Protein AF-A0A661FC65-F1 (afdb_monomer)

Nearest PDB structures (foldseek):
  5x06-assembly1_F  TM=7.942E-01  e=4.127E-02  Escherichia coli O157:H7

Foldseek 3Di:
DDDDDDDPDDPPPVLALVSDDCPPVPVVLVLLLQLLDPPHDPDDDDDDDPPPCPVSSVSNSVVSNVVVVHDDDDDDPVVD

pLDDT: mean 86.07, std 10.87, range [51.69, 96.12]

Secondary structure (DSSP, 8-state):
---PPPP---------STTS--TT-HHHHHHHHHHTSTT--S-------TTSSHHHHHHHHHHHHHHTT-------GGG-

Radius of gyration: 16.33 Å; Cα contacts (8 Å, |Δi|>4): 55; chains: 1; bounding box: 30×39×52 Å

Solvent-accessible surface area (backbone atoms only — not comparable to full-atom values): 5415 Å² total; per-residue (Å²): 133,88,81,83,75,87,73,90,79,75,87,80,70,70,43,38,70,87,69,48,87,53,80,93,42,50,69,59,55,54,49,45,55,42,40,41,42,99,85,30,69,96,78,85,89,87,83,76,64,92,87,68,46,66,69,42,54,54,44,13,34,44,54,52,21,42,76,70,76,42,93,74,84,87,82,64,76,94,80,112

Sequence (80 aa):
MNRQLPIQFEFYTDQTFDSFYVGPNVEVTETLKKFSAVNGENFIYLWGEKGSGKSHLLNSCCQWASSQNRDVRLLPMQQL

Structure (mmCIF, N/CA/C/O backbone):
data_AF-A0A661FC65-F1
#
_entry.id   AF-A0A661FC65-F1
#
loop_
_atom_site.group_PDB
_atom_site.id
_atom_site.type_symbol
_atom_site.label_atom_id
_atom_site.label_alt_id
_atom_site.label_comp_id
_atom_site.label_asym_id
_atom_site.label_entity_id
_atom_site.label_seq_id
_atom_site.pdbx_PDB_ins_code
_atom_site.Cartn_x
_atom_site.Cartn_y
_atom_site.Cartn_z
_atom_site.occupancy
_atom_site.B_iso_or_equiv
_atom_site.auth_seq_id
_atom_site.auth_comp_id
_atom_site.auth_asym_id
_atom_site.auth_atom_id
_atom_site.pdbx_PDB_model_num
ATOM 1 N N . MET A 1 1 ? 9.023 -28.772 37.867 1.00 51.69 1 MET A N 1
ATOM 2 C CA . MET A 1 1 ? 9.305 -27.436 37.296 1.00 51.69 1 MET A CA 1
ATOM 3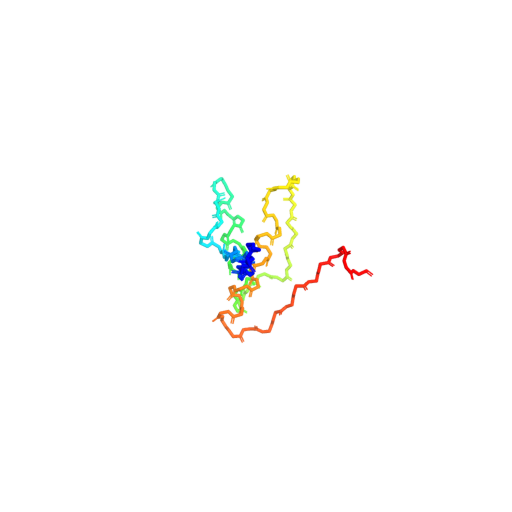 C C . MET A 1 1 ? 8.898 -27.473 35.835 1.00 51.69 1 MET A C 1
ATOM 5 O O . MET A 1 1 ? 9.473 -28.258 35.091 1.00 51.69 1 MET A O 1
ATOM 9 N N . ASN A 1 2 ? 7.881 -26.711 35.435 1.00 67.38 2 ASN A N 1
ATOM 10 C CA . ASN A 1 2 ? 7.433 -26.697 34.043 1.00 67.38 2 ASN A CA 1
ATOM 11 C C . ASN A 1 2 ? 8.365 -25.787 33.240 1.00 67.38 2 ASN A C 1
ATOM 13 O O . ASN A 1 2 ? 8.407 -24.580 33.465 1.00 67.38 2 ASN A O 1
ATOM 17 N N . ARG A 1 3 ? 9.155 -26.384 32.346 1.00 73.31 3 ARG A N 1
ATOM 18 C CA . ARG A 1 3 ? 10.059 -25.672 31.442 1.00 73.31 3 ARG A CA 1
ATOM 19 C C . ARG A 1 3 ? 9.231 -25.119 30.283 1.00 73.31 3 ARG A C 1
ATOM 21 O O . ARG A 1 3 ? 8.776 -25.886 29.441 1.00 73.31 3 ARG A O 1
ATOM 28 N N . GLN A 1 4 ? 9.015 -23.806 30.257 1.00 75.75 4 GLN A N 1
ATOM 29 C CA . GLN A 1 4 ? 8.451 -23.137 29.085 1.00 75.75 4 GLN A CA 1
ATOM 30 C C . GLN A 1 4 ? 9.492 -23.114 27.964 1.00 75.75 4 GLN A C 1
ATOM 32 O O . GLN A 1 4 ? 10.660 -22.797 28.190 1.00 75.75 4 GLN A O 1
ATOM 37 N N . LEU A 1 5 ? 9.059 -23.476 26.760 1.00 82.44 5 LEU A N 1
ATOM 38 C CA . LEU A 1 5 ? 9.836 -23.313 25.539 1.00 82.44 5 LEU A CA 1
ATOM 39 C C . LEU A 1 5 ? 9.383 -22.007 24.877 1.00 82.44 5 LEU A C 1
ATOM 41 O O . LEU A 1 5 ? 8.177 -21.840 24.674 1.00 82.44 5 LEU A O 1
ATOM 45 N N . PRO A 1 6 ? 10.300 -21.077 24.564 1.00 76.38 6 PRO A N 1
ATOM 46 C CA . PRO A 1 6 ? 9.940 -19.886 23.817 1.00 76.38 6 PRO A CA 1
ATOM 47 C C . PRO A 1 6 ? 9.464 -20.306 22.424 1.00 76.38 6 PRO A C 1
ATOM 49 O O . PRO A 1 6 ? 10.181 -20.984 21.689 1.00 76.38 6 PRO A O 1
ATOM 52 N N . ILE A 1 7 ? 8.241 -19.916 22.077 1.00 79.81 7 ILE A N 1
ATOM 53 C CA . ILE A 1 7 ? 7.747 -19.995 20.705 1.00 79.81 7 ILE A CA 1
ATOM 54 C C . ILE A 1 7 ? 8.300 -18.774 19.975 1.00 79.81 7 ILE A C 1
ATOM 56 O O . ILE A 1 7 ? 8.059 -17.643 20.398 1.00 79.81 7 ILE A O 1
ATOM 60 N N . GLN A 1 8 ? 9.032 -18.999 18.884 1.00 73.88 8 GLN A N 1
ATOM 61 C CA . GLN A 1 8 ? 9.297 -17.939 17.916 1.00 73.88 8 GLN A CA 1
ATOM 62 C C . GLN A 1 8 ? 7.965 -17.564 17.270 1.00 73.88 8 GLN A C 1
ATOM 64 O O . GLN A 1 8 ? 7.446 -18.274 16.414 1.00 73.88 8 GLN A O 1
ATOM 69 N N . PHE A 1 9 ? 7.380 -16.478 17.764 1.00 68.75 9 PHE A N 1
ATOM 70 C CA . PHE A 1 9 ? 6.169 -15.893 17.220 1.00 68.75 9 PHE A CA 1
ATOM 71 C C . PHE A 1 9 ? 6.584 -14.685 16.388 1.00 68.75 9 PHE A C 1
ATOM 73 O O . PHE A 1 9 ? 6.766 -13.587 16.911 1.00 68.75 9 PHE A O 1
ATOM 80 N N . GLU A 1 10 ? 6.795 -14.901 15.097 1.00 67.00 10 GLU A N 1
ATOM 81 C CA . GLU A 1 10 ? 6.973 -13.802 14.157 1.00 67.00 10 GLU A CA 1
ATOM 82 C C . GLU A 1 10 ? 5.600 -13.426 13.606 1.00 67.00 10 GLU A C 1
ATOM 84 O O . GLU A 1 10 ? 4.877 -14.256 13.052 1.00 67.00 10 GLU A O 1
ATOM 89 N N . PHE A 1 11 ? 5.210 -12.165 13.798 1.00 57.16 11 PHE A N 1
ATOM 90 C CA . PHE A 1 11 ? 4.026 -11.608 13.154 1.00 57.16 11 PHE A CA 1
ATOM 91 C C . PHE A 1 11 ? 4.338 -11.387 11.673 1.00 57.16 11 PHE A C 1
ATOM 93 O O . PHE A 1 11 ? 4.622 -10.272 11.237 1.00 57.16 11 PHE A O 1
ATOM 100 N N . TYR A 1 12 ? 4.275 -12.463 10.894 1.00 58.66 12 TYR A N 1
ATOM 101 C CA . TYR A 1 12 ? 4.239 -12.389 9.441 1.00 58.66 12 TYR A CA 1
ATOM 102 C C . TYR A 1 12 ? 2.850 -11.930 9.006 1.00 58.66 12 TYR A C 1
ATOM 104 O O . TYR A 1 12 ? 1.999 -12.715 8.598 1.00 58.66 12 TYR A O 1
ATOM 112 N N . THR A 1 13 ? 2.588 -10.633 9.126 1.00 62.53 13 THR A N 1
ATOM 113 C CA . THR A 1 13 ? 1.577 -10.022 8.268 1.00 62.53 13 THR A CA 1
ATOM 114 C C . THR A 1 13 ? 2.294 -9.597 7.004 1.00 62.53 13 THR A C 1
ATOM 116 O O . THR A 1 13 ? 2.932 -8.543 6.989 1.00 62.53 13 THR A O 1
ATOM 119 N N . ASP A 1 14 ? 2.223 -10.417 5.960 1.00 78.94 14 ASP A N 1
ATOM 120 C CA . ASP A 1 14 ? 2.661 -10.015 4.628 1.00 78.94 14 ASP A CA 1
ATOM 121 C C . ASP A 1 14 ? 1.789 -8.842 4.190 1.00 78.94 14 ASP A C 1
ATOM 123 O O . ASP A 1 14 ? 0.662 -9.028 3.742 1.00 78.94 14 ASP A O 1
ATOM 127 N N . GLN A 1 15 ? 2.264 -7.612 4.386 1.00 89.00 15 GLN A N 1
ATOM 128 C CA . GLN A 1 15 ? 1.555 -6.397 3.984 1.00 89.00 15 GLN A CA 1
ATOM 129 C C . GLN A 1 15 ? 1.728 -6.159 2.480 1.00 89.00 15 GLN A C 1
ATOM 131 O O . GLN A 1 15 ? 2.335 -5.177 2.058 1.00 89.00 15 GLN A O 1
ATOM 136 N N . THR A 1 16 ? 1.197 -7.074 1.672 1.00 93.19 16 THR A N 1
ATOM 137 C CA . THR A 1 16 ? 1.149 -7.003 0.210 1.00 93.19 16 THR A CA 1
ATOM 138 C C . THR A 1 16 ? -0.168 -6.388 -0.263 1.00 93.19 16 THR A C 1
ATOM 140 O O . THR A 1 16 ? -1.141 -6.275 0.489 1.00 93.19 16 THR A O 1
ATOM 143 N N . PHE A 1 17 ? -0.227 -6.027 -1.547 1.00 93.75 17 PHE A N 1
ATOM 144 C CA . PHE A 1 17 ? -1.495 -5.644 -2.167 1.00 93.75 17 PHE A CA 1
ATOM 145 C C . PHE A 1 17 ? -2.510 -6.795 -2.170 1.00 93.75 17 PHE A C 1
ATOM 147 O O . PHE A 1 17 ? -3.706 -6.529 -2.118 1.00 93.75 17 PHE A O 1
ATOM 154 N N . ASP A 1 18 ? -2.048 -8.048 -2.216 1.00 93.06 18 ASP A N 1
ATOM 155 C CA . ASP A 1 18 ? -2.914 -9.231 -2.273 1.00 93.06 18 ASP A CA 1
ATOM 156 C C . ASP A 1 18 ? -3.572 -9.539 -0.919 1.00 93.06 18 ASP A C 1
ATOM 158 O O . ASP A 1 18 ? -4.673 -10.082 -0.875 1.00 93.06 18 ASP A O 1
ATOM 162 N N . SER A 1 19 ? -2.934 -9.154 0.192 1.00 92.81 19 SER A N 1
ATOM 163 C CA . SER A 1 19 ? -3.495 -9.281 1.543 1.00 92.81 19 SER A CA 1
ATOM 164 C C . SER A 1 19 ? -4.307 -8.059 1.991 1.00 92.81 19 SER A C 1
ATOM 166 O O . SER A 1 19 ? -4.849 -8.047 3.099 1.00 92.81 19 SER A O 1
ATOM 168 N N . PHE A 1 20 ? -4.400 -7.018 1.156 1.00 93.19 20 PHE A N 1
ATOM 169 C CA . PHE A 1 20 ? -5.175 -5.816 1.447 1.00 93.19 20 PHE A CA 1
ATOM 170 C C . PHE A 1 20 ? -6.627 -5.966 0.975 1.00 93.19 20 PHE A C 1
ATOM 172 O O . PHE A 1 20 ? -6.901 -6.169 -0.207 1.00 93.19 20 PHE A O 1
ATOM 179 N N . TYR A 1 21 ? -7.588 -5.795 1.886 1.00 94.06 21 TYR A N 1
ATOM 180 C CA . TYR A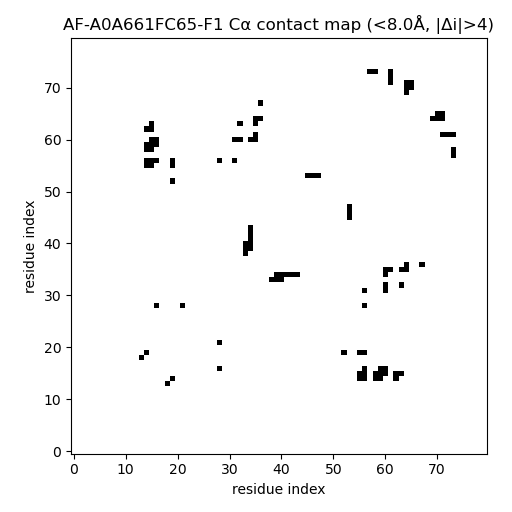 1 21 ? -9.003 -5.762 1.518 1.00 94.06 21 TYR A CA 1
ATOM 181 C C . TYR A 1 21 ? -9.352 -4.437 0.822 1.00 94.06 21 TYR A C 1
ATOM 183 O O . TYR A 1 21 ? -9.509 -3.400 1.464 1.00 94.06 21 TYR A O 1
ATOM 191 N N . VAL A 1 22 ? -9.480 -4.483 -0.505 1.00 93.31 22 VAL A N 1
ATOM 192 C CA . VAL A 1 22 ? -9.647 -3.297 -1.363 1.00 93.31 22 VAL A CA 1
ATOM 193 C C . VAL A 1 22 ? -10.972 -2.561 -1.119 1.00 93.31 22 VAL A C 1
ATOM 195 O O . VAL A 1 22 ? -10.993 -1.330 -1.025 1.00 93.31 22 VAL A O 1
ATOM 198 N N . GLY A 1 23 ? -12.085 -3.295 -1.005 1.00 91.75 23 GLY A N 1
ATOM 199 C CA . GLY A 1 23 ? -13.423 -2.710 -0.890 1.00 91.75 23 GLY A CA 1
ATOM 200 C C . GLY A 1 23 ? -13.706 -1.691 -2.012 1.00 91.75 23 GLY A C 1
ATOM 201 O O . GLY A 1 23 ? -13.460 -2.000 -3.177 1.00 91.75 23 GLY A O 1
ATOM 202 N N . PRO A 1 24 ? -14.186 -0.471 -1.702 1.00 92.12 24 PRO A N 1
ATOM 203 C CA . PRO A 1 24 ? -14.441 0.568 -2.704 1.00 92.12 24 PRO A CA 1
ATOM 204 C C . PRO A 1 24 ? -13.170 1.289 -3.197 1.00 92.12 24 PRO A C 1
ATOM 206 O O . PRO A 1 24 ? -13.259 2.145 -4.069 1.00 92.12 24 PRO A O 1
ATOM 209 N N . ASN A 1 25 ? -11.985 0.971 -2.665 1.00 92.38 25 ASN A N 1
ATOM 210 C CA . ASN A 1 25 ? -10.742 1.711 -2.924 1.00 92.38 25 ASN A CA 1
ATOM 211 C C . ASN A 1 25 ? -9.928 1.136 -4.098 1.00 92.38 25 ASN A C 1
ATOM 213 O O . ASN A 1 25 ? -8.695 1.190 -4.085 1.00 92.38 25 ASN A O 1
ATOM 217 N N . VAL A 1 26 ? -10.599 0.560 -5.101 1.00 94.19 26 VAL A N 1
ATOM 218 C CA . VAL A 1 26 ? -9.944 -0.096 -6.248 1.00 94.19 26 VAL A CA 1
ATOM 219 C C . VAL A 1 26 ? -8.999 0.872 -6.955 1.00 94.19 26 VAL A C 1
ATOM 221 O O . VAL A 1 26 ? -7.816 0.567 -7.109 1.00 94.19 26 VAL A O 1
ATOM 224 N N . GLU A 1 27 ? -9.481 2.075 -7.266 1.00 93.19 27 GLU A N 1
ATOM 225 C CA . GLU A 1 27 ? -8.700 3.120 -7.935 1.00 93.19 27 GLU A CA 1
ATOM 226 C C . GLU A 1 27 ? -7.415 3.467 -7.171 1.00 93.19 27 GLU A C 1
ATOM 228 O O . GLU A 1 27 ? -6.339 3.553 -7.764 1.00 93.19 27 GLU A O 1
ATOM 233 N N . VAL A 1 28 ? -7.494 3.589 -5.842 1.00 93.75 28 VAL A N 1
ATOM 234 C CA . VAL A 1 28 ? -6.326 3.860 -4.991 1.00 93.75 28 VAL A CA 1
ATOM 235 C C . VAL A 1 28 ? -5.309 2.728 -5.108 1.00 93.75 28 VAL A C 1
ATOM 237 O O . VAL A 1 28 ? -4.125 2.983 -5.320 1.00 93.75 28 VAL A O 1
ATOM 240 N N . THR A 1 29 ? -5.749 1.472 -5.003 1.00 93.62 29 THR A N 1
ATOM 241 C CA . THR A 1 29 ? -4.829 0.326 -5.074 1.00 93.62 29 THR A CA 1
ATOM 242 C C . THR A 1 29 ? -4.172 0.175 -6.444 1.00 93.62 29 THR A C 1
ATOM 244 O O . THR A 1 29 ? -2.972 -0.090 -6.518 1.00 93.62 29 THR A O 1
ATOM 247 N N . GLU A 1 30 ? -4.905 0.406 -7.533 1.00 92.62 30 GLU A N 1
ATOM 248 C CA . GLU A 1 30 ? -4.344 0.386 -8.886 1.00 92.62 30 GLU A CA 1
ATOM 249 C C . GLU A 1 30 ? -3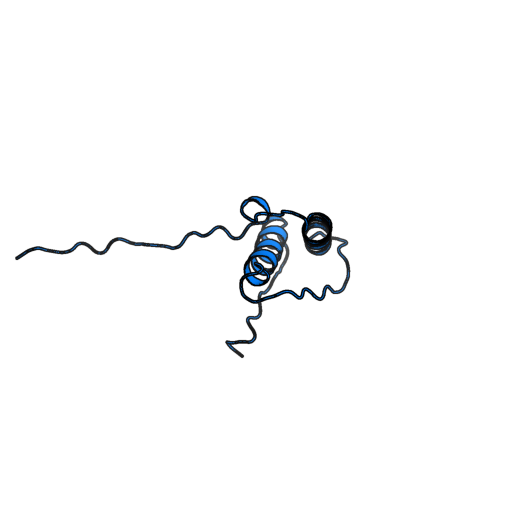.350 1.527 -9.111 1.00 92.62 30 GLU A C 1
ATOM 251 O O . GLU A 1 30 ? -2.278 1.316 -9.683 1.00 92.62 30 GLU A O 1
ATOM 256 N N . THR A 1 31 ? -3.675 2.725 -8.623 1.00 92.88 31 THR A N 1
ATOM 257 C CA . THR A 1 31 ? -2.805 3.903 -8.712 1.00 92.88 31 THR A CA 1
ATOM 258 C C . THR A 1 31 ? -1.500 3.675 -7.949 1.00 92.88 31 THR A C 1
ATOM 260 O O . THR A 1 31 ? -0.420 3.939 -8.475 1.00 92.88 31 THR A O 1
ATOM 263 N N . LEU A 1 32 ? -1.565 3.078 -6.756 1.00 94.00 32 LEU A N 1
ATOM 264 C CA . LEU A 1 32 ? -0.386 2.727 -5.958 1.00 94.00 32 LEU A CA 1
ATOM 265 C C . LEU A 1 32 ? 0.475 1.623 -6.599 1.00 94.00 32 LEU A C 1
ATOM 267 O O . LEU A 1 32 ? 1.708 1.694 -6.545 1.00 94.00 32 LEU A O 1
ATOM 271 N N . LYS A 1 33 ? -0.136 0.628 -7.257 1.00 91.50 33 LYS A N 1
ATOM 272 C CA . LYS A 1 33 ? 0.600 -0.376 -8.050 1.00 91.50 33 LYS A CA 1
ATOM 273 C C . LYS A 1 33 ? 1.345 0.271 -9.221 1.00 91.50 33 LYS A C 1
ATOM 275 O O . LYS A 1 33 ? 2.517 -0.036 -9.436 1.00 91.50 33 LYS A O 1
ATOM 280 N N . LYS A 1 34 ? 0.699 1.199 -9.939 1.00 90.50 34 LYS A N 1
ATOM 281 C CA . LYS A 1 34 ? 1.319 1.967 -11.035 1.00 90.50 34 LYS A CA 1
ATOM 282 C C . LYS A 1 34 ? 2.453 2.859 -10.531 1.00 90.50 34 LYS A C 1
ATOM 284 O O . LYS A 1 34 ? 3.534 2.823 -11.105 1.00 90.50 34 LYS A O 1
ATOM 289 N N . PHE A 1 35 ? 2.245 3.588 -9.434 1.00 91.00 35 PHE A N 1
ATOM 290 C CA . PHE A 1 35 ? 3.277 4.388 -8.760 1.00 91.00 35 PHE A CA 1
ATOM 291 C C . PHE A 1 35 ? 4.526 3.567 -8.415 1.00 91.00 35 PHE A C 1
ATOM 293 O O . PHE A 1 35 ? 5.660 3.999 -8.607 1.00 91.00 35 PHE A O 1
ATOM 300 N N . SER A 1 36 ? 4.314 2.336 -7.953 1.00 89.31 36 SER A N 1
ATOM 301 C CA . SER A 1 36 ? 5.396 1.427 -7.572 1.00 89.31 36 SER A CA 1
ATOM 302 C C . SER A 1 36 ? 6.125 0.807 -8.781 1.00 89.31 36 SER A C 1
ATOM 304 O O . SER A 1 36 ? 7.189 0.205 -8.608 1.00 89.31 36 SER A O 1
ATOM 306 N N . ALA A 1 37 ? 5.606 0.970 -10.004 1.00 83.69 37 ALA A N 1
ATOM 307 C CA . ALA A 1 37 ? 6.210 0.495 -11.251 1.00 83.69 37 ALA A CA 1
ATOM 308 C C . ALA A 1 37 ? 7.230 1.495 -11.846 1.00 83.69 37 ALA A C 1
ATOM 310 O O . ALA A 1 37 ? 7.409 2.606 -11.354 1.00 83.69 37 ALA A O 1
ATOM 311 N N . VAL A 1 38 ? 7.923 1.083 -12.916 1.00 72.06 38 VAL A N 1
ATOM 312 C CA . VAL A 1 38 ? 9.075 1.793 -13.520 1.00 72.06 38 VAL A CA 1
ATOM 313 C C . VAL A 1 38 ? 8.734 3.201 -14.043 1.00 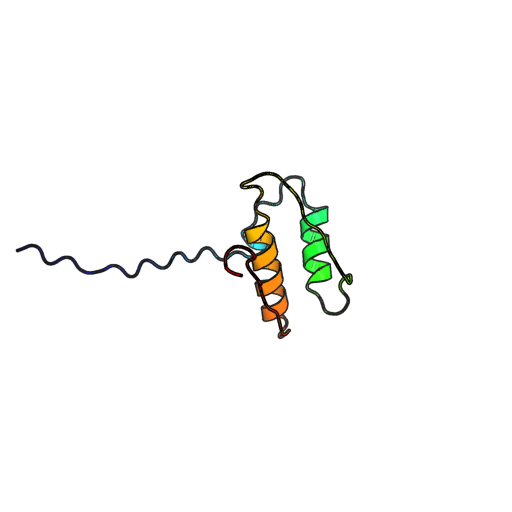72.06 38 VAL A C 1
ATOM 315 O O . VAL A 1 38 ? 9.589 4.077 -13.991 1.00 72.06 38 VAL A O 1
ATOM 318 N N . ASN A 1 39 ? 7.488 3.439 -14.466 1.00 71.19 39 ASN A N 1
ATOM 319 C CA . ASN A 1 39 ? 7.001 4.725 -14.994 1.00 71.19 39 ASN A CA 1
ATOM 320 C C . ASN A 1 39 ? 5.827 5.284 -14.165 1.00 71.19 39 ASN A C 1
ATOM 322 O O . ASN A 1 39 ? 4.878 5.839 -14.719 1.00 71.19 39 ASN A O 1
ATOM 326 N N . GLY A 1 40 ? 5.837 5.039 -12.854 1.00 66.88 40 GLY A N 1
ATOM 327 C CA . GLY A 1 40 ? 4.804 5.521 -11.940 1.00 66.88 40 GLY A CA 1
ATOM 328 C C . GLY A 1 40 ? 4.776 7.045 -11.796 1.00 66.88 40 GLY A C 1
ATOM 329 O O . GLY A 1 40 ? 5.738 7.729 -12.134 1.00 66.88 40 GLY A O 1
ATOM 330 N N . GLU A 1 41 ? 3.665 7.581 -11.285 1.00 66.56 41 GLU A N 1
ATOM 331 C CA . GLU A 1 41 ? 3.535 9.014 -10.989 1.00 66.56 41 GLU A CA 1
ATOM 332 C C . GLU A 1 41 ? 4.595 9.510 -9.990 1.00 66.56 41 GLU A C 1
ATOM 334 O O . GLU A 1 41 ? 5.113 8.749 -9.178 1.00 66.56 41 GLU A O 1
ATOM 339 N N . ASN A 1 42 ? 4.901 10.810 -10.014 1.00 78.94 42 ASN A N 1
ATOM 340 C CA . ASN A 1 42 ? 6.020 11.356 -9.238 1.00 78.94 42 ASN A CA 1
ATOM 341 C C . ASN A 1 42 ? 5.722 11.514 -7.733 1.00 78.94 42 ASN A C 1
ATOM 343 O O . ASN A 1 42 ? 6.660 11.606 -6.942 1.00 78.94 42 ASN A O 1
ATOM 347 N N . PHE A 1 43 ? 4.450 11.568 -7.317 1.00 89.12 43 PHE A N 1
ATOM 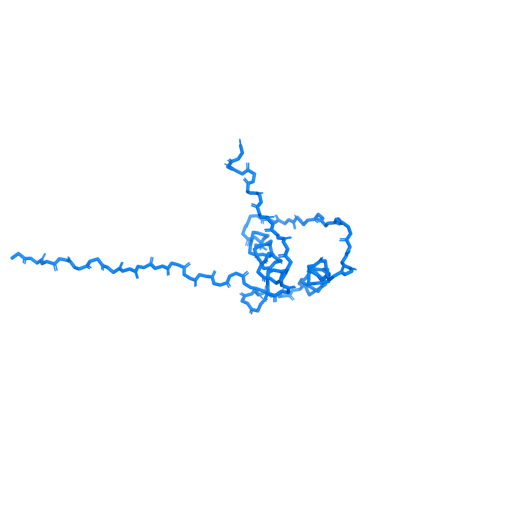348 C CA . PHE A 1 43 ? 4.073 11.788 -5.917 1.00 89.12 43 PHE A CA 1
ATOM 349 C C . PHE A 1 43 ? 2.602 11.436 -5.653 1.00 89.12 43 PHE A C 1
ATOM 351 O O . PHE A 1 43 ? 1.728 11.874 -6.393 1.00 89.12 43 PHE A O 1
ATOM 358 N N . ILE A 1 44 ? 2.321 10.714 -4.562 1.00 92.25 44 ILE A N 1
ATOM 359 C CA . ILE A 1 44 ? 0.956 10.410 -4.107 1.00 92.25 44 ILE A CA 1
ATOM 360 C C . ILE A 1 44 ? 0.799 10.831 -2.650 1.00 92.25 44 ILE A C 1
ATOM 362 O O . ILE A 1 44 ? 1.586 10.438 -1.788 1.00 92.25 44 ILE A O 1
ATOM 366 N N . TYR A 1 45 ? -0.274 11.567 -2.366 1.00 93.56 45 TYR A N 1
ATOM 367 C CA . TYR A 1 45 ? -0.726 11.832 -1.007 1.00 93.56 45 TYR A CA 1
ATOM 368 C C . TYR A 1 45 ? -1.932 10.950 -0.674 1.00 93.56 45 TYR A C 1
ATOM 370 O O . TYR A 1 45 ? -3.003 11.102 -1.258 1.00 93.56 45 TYR A O 1
ATOM 378 N N . LEU A 1 46 ? -1.759 10.029 0.277 1.00 94.19 46 LEU A N 1
ATOM 379 C CA . LEU A 1 46 ? -2.813 9.128 0.740 1.00 94.19 46 LEU A CA 1
ATOM 380 C C . LEU A 1 46 ? -3.305 9.553 2.127 1.00 94.19 46 LEU A C 1
ATOM 382 O O . LEU A 1 46 ? -2.535 9.582 3.089 1.00 94.19 46 LEU A O 1
ATOM 386 N N . TRP A 1 47 ? -4.605 9.813 2.249 1.00 94.94 47 TRP A N 1
ATOM 387 C CA . TRP A 1 47 ? -5.255 10.168 3.509 1.00 94.94 47 TRP A CA 1
ATOM 388 C C . TRP A 1 47 ? -6.402 9.205 3.833 1.00 94.94 47 TRP A C 1
ATOM 390 O O . TRP A 1 47 ? -6.841 8.417 3.000 1.00 94.94 47 TRP A O 1
ATOM 400 N N . GLY A 1 48 ? -6.847 9.223 5.085 1.00 93.69 48 GLY A N 1
ATOM 401 C CA . GLY A 1 48 ? -7.939 8.388 5.576 1.00 93.69 48 GLY A CA 1
ATOM 402 C C . GLY A 1 48 ? -7.890 8.256 7.093 1.00 93.69 48 GLY A C 1
ATOM 403 O O . GLY A 1 48 ? -6.877 8.580 7.723 1.00 93.69 48 GLY A O 1
ATOM 404 N N . GLU A 1 49 ? -8.961 7.750 7.687 1.00 96.12 49 GLU A N 1
ATOM 405 C CA . GLU A 1 49 ? -9.106 7.632 9.141 1.00 96.12 49 GLU A CA 1
ATOM 406 C C . GLU A 1 49 ? -8.102 6.656 9.784 1.00 96.12 49 GLU A C 1
ATOM 408 O O . GLU A 1 49 ? -7.403 5.881 9.119 1.00 96.12 49 GLU A O 1
ATOM 413 N N . LYS A 1 50 ? -7.979 6.687 11.116 1.00 94.56 50 LYS A N 1
ATOM 414 C CA . LYS A 1 50 ? -7.143 5.721 11.843 1.00 94.56 50 LYS A CA 1
ATOM 415 C C . LYS A 1 50 ? -7.650 4.301 11.565 1.00 94.56 50 LYS A C 1
ATOM 417 O O . LYS A 1 50 ? -8.835 4.034 11.677 1.00 94.5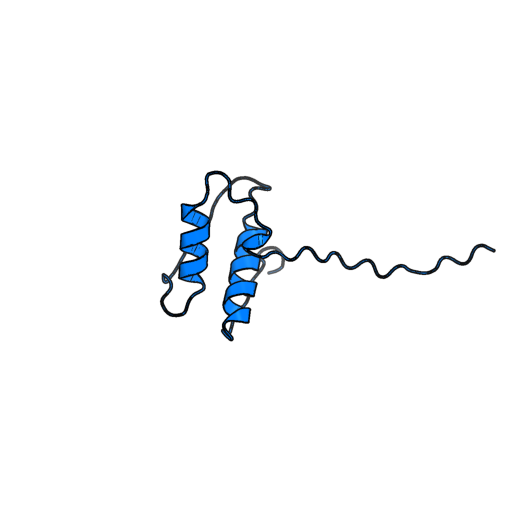6 50 LYS A O 1
ATOM 422 N N . GLY A 1 51 ? -6.741 3.392 11.214 1.00 92.12 51 GLY A N 1
ATOM 423 C CA . GLY A 1 51 ? -7.106 2.015 10.865 1.00 92.12 51 GLY A CA 1
ATOM 424 C C . GLY A 1 51 ? -7.532 1.808 9.408 1.00 92.12 51 GLY A C 1
ATOM 425 O O . GLY A 1 51 ? -7.772 0.673 9.027 1.00 92.12 51 GLY A O 1
ATOM 426 N N . SER A 1 52 ? -7.523 2.841 8.555 1.00 93.94 52 SER A N 1
AT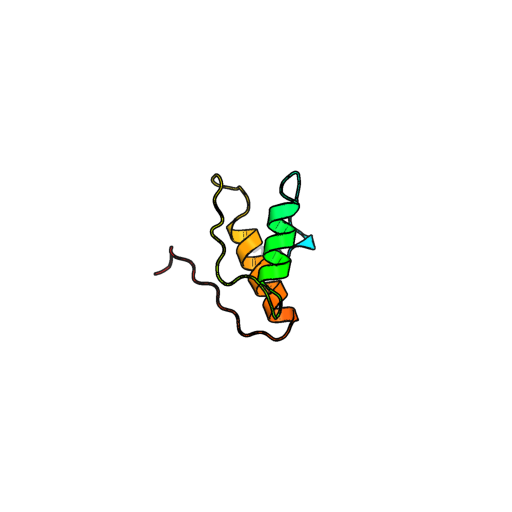OM 427 C CA . SER A 1 52 ? -7.862 2.708 7.126 1.00 93.94 52 SER A CA 1
ATOM 428 C C . SER A 1 52 ? -6.823 1.957 6.268 1.00 93.94 52 SER A C 1
ATOM 430 O O . SER A 1 52 ? -6.922 1.952 5.047 1.00 93.94 52 SER A O 1
ATOM 432 N N . GLY A 1 53 ? -5.775 1.386 6.875 1.00 93.44 53 GLY A N 1
ATOM 433 C CA . GLY A 1 53 ? -4.764 0.598 6.163 1.00 93.44 53 GLY A CA 1
ATOM 434 C C . GLY A 1 53 ? -3.700 1.387 5.385 1.00 93.44 53 GLY A C 1
ATOM 435 O O . GLY A 1 53 ? -2.955 0.791 4.618 1.00 93.44 53 GLY A O 1
ATOM 436 N N . LYS A 1 54 ? -3.549 2.701 5.609 1.00 94.38 54 LYS A N 1
ATOM 437 C CA . LYS A 1 54 ? -2.506 3.528 4.951 1.00 94.38 54 LYS A CA 1
ATOM 438 C C . LYS A 1 54 ? -1.092 2.953 5.093 1.00 94.38 54 LYS A C 1
ATOM 440 O O . LYS A 1 54 ? -0.353 2.898 4.119 1.00 94.38 54 LYS A O 1
ATOM 445 N N . SER A 1 55 ? -0.722 2.514 6.299 1.00 93.88 55 SER A N 1
ATOM 446 C CA . SER A 1 55 ? 0.589 1.901 6.549 1.00 93.88 55 SER A CA 1
ATOM 447 C C . SER A 1 55 ? 0.737 0.560 5.833 1.00 93.88 55 SER A C 1
ATOM 449 O O . SER A 1 55 ? 1.803 0.291 5.296 1.00 93.88 55 SER A O 1
ATOM 451 N N . HIS A 1 56 ? -0.333 -0.242 5.769 1.00 94.06 56 HIS A N 1
ATOM 452 C CA . HIS A 1 56 ? -0.348 -1.495 5.006 1.00 94.06 56 HIS A CA 1
ATOM 453 C C . HIS A 1 56 ? -0.081 -1.211 3.531 1.00 94.06 56 HIS A C 1
ATOM 455 O O . HIS A 1 56 ? 0.845 -1.776 2.970 1.00 94.06 56 HIS A O 1
ATOM 461 N N . LEU A 1 57 ? -0.823 -0.275 2.933 1.00 95.12 57 LEU A N 1
ATOM 462 C CA . LEU A 1 57 ? -0.653 0.116 1.534 1.00 95.12 57 LEU A CA 1
ATOM 463 C C . LEU A 1 57 ? 0.747 0.671 1.238 1.00 95.12 57 LEU A C 1
ATOM 465 O O . LEU A 1 57 ? 1.332 0.320 0.218 1.00 95.12 57 LEU A O 1
ATOM 469 N N . LEU A 1 58 ? 1.315 1.489 2.132 1.00 94.31 58 LEU A N 1
ATOM 470 C CA . LEU A 1 58 ? 2.689 1.981 1.986 1.00 94.31 58 LEU A CA 1
ATOM 471 C C . LEU A 1 58 ? 3.706 0.829 2.003 1.00 94.31 58 LEU A C 1
ATOM 473 O O . LEU A 1 58 ? 4.584 0.776 1.143 1.00 94.31 58 LEU A O 1
ATOM 477 N N . ASN A 1 59 ? 3.563 -0.116 2.937 1.00 93.69 59 ASN A N 1
ATOM 478 C CA . ASN A 1 59 ? 4.389 -1.322 2.970 1.00 93.69 59 ASN A CA 1
ATOM 479 C C . ASN A 1 59 ? 4.204 -2.171 1.702 1.00 93.69 59 ASN A C 1
ATOM 481 O O . ASN A 1 59 ? 5.192 -2.658 1.156 1.00 93.69 59 ASN A O 1
ATOM 485 N N . SER A 1 60 ? 2.981 -2.278 1.176 1.00 94.44 60 SER A N 1
ATOM 486 C CA . SER A 1 60 ? 2.694 -2.987 -0.077 1.00 94.44 60 SER A CA 1
ATOM 487 C C . SER A 1 60 ? 3.393 -2.362 -1.275 1.00 94.44 60 SER A C 1
ATOM 489 O O . SER A 1 60 ? 3.945 -3.093 -2.095 1.00 94.44 60 SER A O 1
ATOM 491 N N . CYS A 1 61 ? 3.444 -1.029 -1.359 1.00 94.12 61 CYS A N 1
ATOM 492 C CA . CYS A 1 61 ? 4.235 -0.332 -2.374 1.00 94.12 61 CYS A CA 1
ATOM 493 C C . CYS A 1 61 ? 5.721 -0.697 -2.271 1.00 94.12 61 CYS A C 1
ATOM 495 O O . CYS A 1 61 ? 6.354 -0.993 -3.284 1.00 94.12 61 CYS A O 1
ATOM 497 N N . CYS A 1 62 ? 6.279 -0.716 -1.054 1.00 92.75 62 CYS A N 1
ATOM 498 C CA . CYS A 1 62 ? 7.676 -1.089 -0.839 1.00 92.75 62 CYS A CA 1
ATOM 499 C C . CYS A 1 62 ? 7.953 -2.542 -1.236 1.00 92.75 62 CYS A C 1
ATOM 501 O O . CYS A 1 62 ? 8.912 -2.803 -1.958 1.00 92.75 62 CYS A O 1
ATOM 503 N N . GLN A 1 63 ? 7.102 -3.483 -0.825 1.00 92.44 63 GLN A N 1
ATOM 504 C CA . GLN A 1 63 ? 7.248 -4.892 -1.194 1.00 92.44 63 GLN A CA 1
ATOM 505 C C . GLN A 1 63 ? 7.122 -5.093 -2.708 1.00 92.44 63 GLN A C 1
ATOM 507 O O . GLN A 1 63 ? 7.949 -5.777 -3.308 1.00 92.44 63 GLN A O 1
ATOM 512 N N . TRP A 1 64 ? 6.149 -4.438 -3.348 1.00 92.38 64 TRP A N 1
ATOM 513 C CA . TRP A 1 64 ? 5.984 -4.483 -4.799 1.00 92.38 64 TRP A CA 1
ATOM 514 C C . TRP A 1 64 ? 7.213 -3.928 -5.521 1.00 92.38 64 TRP A C 1
ATOM 516 O O . TRP A 1 64 ? 7.783 -4.615 -6.362 1.00 92.38 64 TRP A O 1
ATOM 526 N N . ALA A 1 65 ? 7.680 -2.728 -5.168 1.00 91.81 65 ALA A N 1
ATOM 527 C CA . ALA A 1 65 ? 8.867 -2.128 -5.775 1.00 91.81 65 ALA A CA 1
ATOM 528 C C . ALA A 1 65 ? 10.125 -2.991 -5.562 1.00 91.81 65 ALA A C 1
ATOM 530 O O . ALA A 1 65 ? 10.893 -3.200 -6.503 1.00 91.81 65 ALA A O 1
ATOM 531 N N . SER A 1 66 ? 10.301 -3.552 -4.362 1.00 91.12 66 SER A N 1
ATOM 532 C CA . SER A 1 66 ? 11.406 -4.463 -4.050 1.00 91.12 66 SER A CA 1
ATOM 533 C C . SER A 1 66 ? 11.348 -5.749 -4.884 1.00 91.12 66 SER A C 1
ATOM 535 O O . SER A 1 66 ? 12.375 -6.157 -5.420 1.00 91.12 66 SER A O 1
ATOM 537 N N . SER A 1 67 ? 10.157 -6.328 -5.101 1.00 90.75 67 SER A N 1
ATOM 538 C CA . SER A 1 67 ? 9.972 -7.497 -5.984 1.00 90.75 67 SER A CA 1
ATOM 539 C C . SER A 1 67 ? 10.363 -7.223 -7.442 1.00 90.75 67 SER A C 1
ATOM 541 O O . SER A 1 67 ? 10.718 -8.138 -8.179 1.00 90.75 67 SER A O 1
ATOM 543 N N . GLN A 1 68 ? 10.333 -5.951 -7.851 1.00 90.31 68 GLN A N 1
ATOM 544 C CA . GLN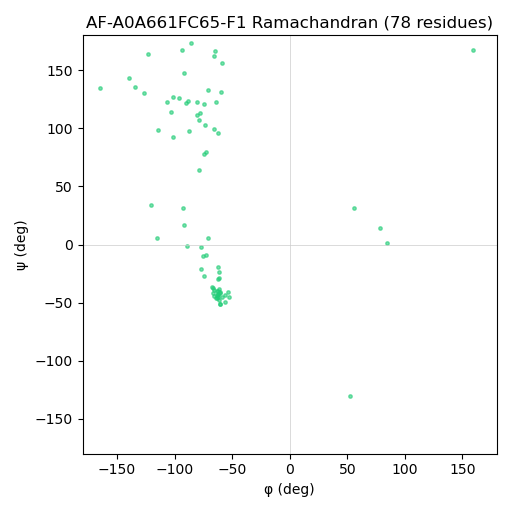 A 1 68 ? 10.776 -5.479 -9.162 1.00 90.31 68 GLN A CA 1
ATOM 545 C C . GLN A 1 68 ? 12.257 -5.043 -9.160 1.00 90.31 68 GLN A C 1
ATOM 547 O O . GLN A 1 68 ? 12.683 -4.329 -10.065 1.00 90.31 68 GLN A O 1
ATOM 552 N N . ASN A 1 69 ? 13.045 -5.444 -8.151 1.00 90.06 69 ASN A N 1
ATO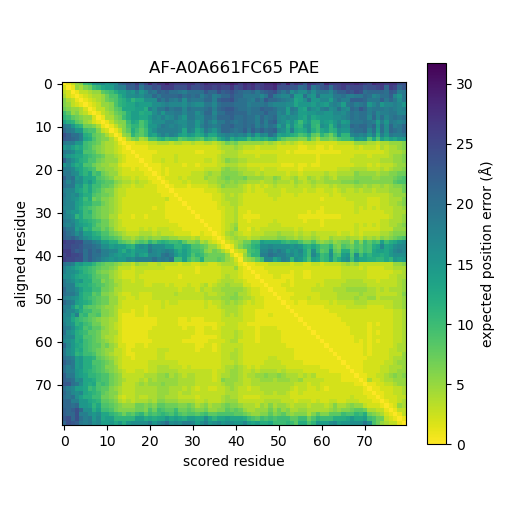M 553 C CA . ASN A 1 69 ? 14.457 -5.081 -7.954 1.00 90.06 69 ASN A CA 1
ATOM 554 C C . ASN A 1 69 ? 14.725 -3.566 -7.899 1.00 90.06 69 ASN A C 1
ATOM 556 O O . ASN A 1 69 ? 15.787 -3.098 -8.315 1.00 90.06 69 ASN A O 1
ATOM 560 N N . ARG A 1 70 ? 13.771 -2.778 -7.392 1.00 88.69 70 ARG A N 1
ATOM 561 C CA . ARG A 1 70 ? 13.956 -1.335 -7.203 1.00 88.69 70 ARG A CA 1
ATOM 562 C C . ARG A 1 70 ? 14.484 -1.024 -5.810 1.00 88.69 70 ARG A C 1
ATOM 564 O O . ARG A 1 70 ? 14.112 -1.671 -4.832 1.00 88.69 70 ARG A O 1
ATOM 571 N N . ASP A 1 71 ? 15.289 0.031 -5.722 1.00 90.06 71 ASP A N 1
ATOM 572 C CA . ASP A 1 71 ? 15.677 0.590 -4.434 1.00 90.06 71 ASP A CA 1
ATOM 573 C C . ASP A 1 71 ? 14.502 1.371 -3.833 1.00 90.06 71 ASP A C 1
ATOM 575 O O . ASP A 1 71 ? 13.972 2.299 -4.446 1.00 90.06 71 ASP A O 1
ATOM 579 N N . VAL A 1 72 ? 14.062 0.966 -2.645 1.00 90.62 72 VAL A N 1
ATOM 580 C CA . VAL A 1 72 ? 12.906 1.552 -1.963 1.00 90.62 72 VAL A CA 1
ATOM 581 C C . VAL A 1 72 ? 13.178 1.687 -0.472 1.00 90.62 72 VAL A C 1
ATOM 583 O O . VAL A 1 72 ? 13.837 0.844 0.141 1.00 90.62 72 VAL A O 1
ATOM 586 N N . ARG A 1 73 ? 12.689 2.771 0.130 1.00 90.38 73 ARG A N 1
ATOM 587 C CA . ARG A 1 73 ? 12.839 3.052 1.561 1.00 90.38 73 ARG A CA 1
ATOM 588 C C . ARG A 1 73 ? 11.508 3.506 2.137 1.00 90.38 73 ARG A C 1
ATOM 590 O O . ARG A 1 73 ? 10.827 4.339 1.547 1.00 90.38 73 ARG A O 1
ATOM 597 N N . LEU A 1 74 ? 11.173 2.968 3.304 1.00 90.56 74 LEU A N 1
ATOM 598 C CA . LEU A 1 74 ? 10.046 3.408 4.112 1.00 90.56 74 LEU A CA 1
ATOM 599 C C . LEU A 1 74 ? 10.579 4.277 5.250 1.00 90.56 74 LEU A C 1
ATOM 601 O O . LEU A 1 74 ? 11.472 3.855 5.980 1.00 90.56 74 LEU A O 1
ATOM 605 N N . LEU A 1 75 ? 10.032 5.484 5.388 1.00 90.62 75 LEU A N 1
ATOM 606 C CA . LEU A 1 75 ? 10.405 6.439 6.431 1.00 90.62 75 LEU A CA 1
ATOM 607 C C . LEU A 1 75 ? 9.205 6.645 7.367 1.00 90.62 75 LEU A C 1
ATOM 609 O O . LEU A 1 75 ? 8.283 7.392 7.027 1.00 90.62 75 LEU A O 1
ATOM 613 N N . PRO A 1 76 ? 9.161 5.967 8.524 1.00 86.31 76 PRO A N 1
ATOM 614 C CA . PRO A 1 76 ? 8.079 6.144 9.478 1.00 86.31 76 PRO A CA 1
ATOM 615 C C . PRO A 1 76 ? 8.297 7.446 10.257 1.00 86.31 76 PRO A C 1
ATOM 617 O O . PRO A 1 76 ? 9.222 7.552 11.056 1.00 86.31 76 PRO A O 1
ATOM 620 N N . MET A 1 77 ? 7.425 8.440 10.060 1.00 81.56 77 MET A N 1
ATOM 621 C CA . MET A 1 77 ? 7.571 9.749 10.717 1.00 81.56 77 MET A CA 1
ATOM 622 C C . MET A 1 77 ? 7.504 9.698 12.248 1.00 81.56 77 MET A C 1
ATOM 624 O O . MET A 1 77 ? 7.974 10.622 12.892 1.00 81.56 77 MET A O 1
ATOM 628 N N . GLN A 1 78 ? 6.953 8.641 12.854 1.00 80.69 78 GLN A N 1
ATOM 629 C CA . GLN A 1 78 ? 6.959 8.492 14.316 1.00 80.69 78 GLN A CA 1
ATOM 630 C C . GLN A 1 78 ? 8.343 8.146 14.896 1.00 80.69 78 GLN A C 1
ATOM 632 O O . GLN A 1 78 ? 8.478 8.090 16.115 1.00 80.69 78 GLN A O 1
ATOM 637 N N . GLN A 1 79 ? 9.330 7.838 14.050 1.00 72.19 79 GLN A N 1
ATOM 638 C CA . GLN A 1 79 ? 10.676 7.412 14.455 1.00 72.19 79 GLN A CA 1
ATOM 639 C C . GLN A 1 79 ? 11.769 8.413 14.044 1.00 72.19 79 GLN A C 1
ATOM 641 O O . GLN A 1 79 ? 12.952 8.112 14.202 1.00 72.19 79 GLN A O 1
ATOM 646 N N . LEU A 1 80 ? 11.372 9.566 13.498 1.00 62.12 80 LEU A N 1
ATOM 647 C CA . LEU A 1 80 ? 12.230 10.726 13.249 1.00 62.12 80 LEU A CA 1
ATOM 648 C C . LEU A 1 80 ? 12.126 11.694 14.430 1.00 62.12 80 LEU A C 1
ATOM 650 O O . LEU A 1 80 ? 13.173 12.274 14.786 1.00 62.12 80 LEU A O 1
#

Mean predicted aligned error: 6.98 Å